Protein AF-A0AAW5ULF0-F1 (afdb_monomer_lite)

Secondary structure (DSSP, 8-state):
---S--HHHHHHHHHHHEEEE----HHHHHHTT--EEEEEE-SSTT-EEEEEEEEE-TTT--EEEEETTTTEEEEE-GGGS--S--EEEEEE-

Organism: NC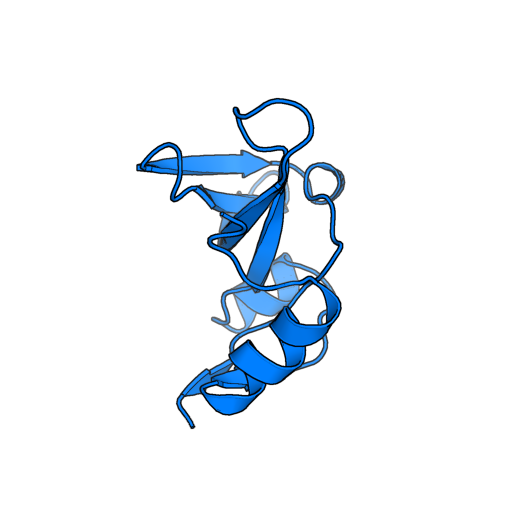BI:txid165179

Radius of gyration: 13.11 Å; chains: 1; bounding box: 31×25×36 Å

InterPro domains:
  IPR039564 Peptidase C39-like [PF13529] (17-69)

pLDDT: mean 94.34, std 7.56, range [46.69, 98.5]

Structure (mmCIF, N/CA/C/O backbone):
data_AF-A0AAW5ULF0-F1
#
_entry.id   AF-A0AAW5ULF0-F1
#
loop_
_atom_site.group_PDB
_atom_site.id
_atom_site.type_symbol
_atom_site.label_atom_id
_atom_site.label_alt_id
_atom_site.label_comp_id
_atom_site.label_asym_id
_atom_site.label_entity_id
_atom_site.label_seq_id
_atom_site.pdbx_PDB_ins_code
_atom_site.Cartn_x
_atom_site.Cartn_y
_atom_site.Cartn_z
_atom_site.occupancy
_atom_site.B_iso_or_equiv
_atom_site.auth_seq_id
_atom_site.auth_comp_id
_atom_site.auth_asym_id
_atom_site.auth_atom_id
_atom_site.pdbx_PDB_model_num
ATOM 1 N N . MET A 1 1 ? 17.458 -7.362 -17.616 1.00 46.69 1 MET A N 1
ATOM 2 C CA . MET A 1 1 ? 16.295 -8.224 -17.339 1.00 46.69 1 MET A CA 1
ATOM 3 C C . MET A 1 1 ? 15.396 -7.381 -16.455 1.00 46.69 1 MET A C 1
ATOM 5 O O . MET A 1 1 ? 15.908 -6.843 -15.483 1.00 46.69 1 MET A O 1
ATOM 9 N N . ILE A 1 2 ? 14.171 -7.074 -16.886 1.00 54.81 2 ILE A N 1
ATOM 10 C CA . ILE A 1 2 ? 13.252 -6.244 -16.092 1.00 54.81 2 ILE A CA 1
ATOM 11 C C . ILE A 1 2 ? 12.371 -7.233 -15.331 1.00 54.81 2 ILE A C 1
ATOM 13 O O . ILE A 1 2 ? 11.308 -7.609 -15.811 1.00 54.81 2 ILE A O 1
ATOM 17 N N . ASP A 1 3 ? 12.874 -7.738 -14.207 1.00 70.12 3 ASP A N 1
ATOM 18 C CA . ASP A 1 3 ? 12.238 -8.822 -13.446 1.00 70.12 3 ASP A CA 1
ATOM 19 C C . ASP A 1 3 ? 11.202 -8.267 -12.451 1.00 70.12 3 ASP A C 1
ATOM 21 O O . ASP A 1 3 ? 11.277 -8.491 -11.246 1.00 70.12 3 ASP A O 1
ATOM 25 N N . GLY A 1 4 ? 10.235 -7.502 -12.968 1.00 80.31 4 GLY A N 1
ATOM 26 C CA . GLY A 1 4 ? 9.164 -6.870 -12.194 1.00 80.31 4 GLY A CA 1
ATOM 27 C C . GLY A 1 4 ? 7.906 -6.609 -13.027 1.00 80.31 4 GLY A C 1
ATOM 28 O O . GLY A 1 4 ? 7.846 -6.930 -14.214 1.00 80.31 4 GLY A O 1
ATOM 29 N N . VAL A 1 5 ? 6.883 -6.023 -12.405 1.00 87.62 5 VAL A N 1
ATOM 30 C CA . VAL A 1 5 ? 5.638 -5.615 -13.078 1.00 87.62 5 VAL A CA 1
ATOM 31 C C . VAL A 1 5 ? 5.704 -4.110 -13.339 1.00 87.62 5 VAL A C 1
ATOM 33 O O . VAL A 1 5 ? 5.954 -3.347 -12.412 1.00 87.62 5 VAL A O 1
ATOM 36 N N . SER A 1 6 ? 5.494 -3.677 -14.589 1.00 91.06 6 SER A N 1
ATOM 37 C CA . SER A 1 6 ? 5.394 -2.241 -14.912 1.00 91.06 6 SER A CA 1
ATOM 38 C C . SER A 1 6 ? 4.255 -1.595 -14.126 1.00 91.06 6 SER A C 1
ATOM 40 O O . SER A 1 6 ? 3.216 -2.235 -13.959 1.00 91.06 6 SER A O 1
ATOM 42 N N . LEU A 1 7 ? 4.405 -0.324 -13.733 1.00 91.38 7 LEU A N 1
ATOM 43 C CA . LEU A 1 7 ? 3.361 0.453 -13.050 1.00 91.38 7 LEU A CA 1
ATOM 44 C C . LEU A 1 7 ? 2.003 0.352 -13.767 1.00 91.38 7 LEU A C 1
ATOM 46 O O . LEU A 1 7 ? 0.993 0.086 -13.118 1.00 91.38 7 LEU A O 1
ATOM 50 N N . ASP A 1 8 ? 2.001 0.419 -15.104 1.00 93.25 8 ASP A N 1
ATOM 51 C CA . ASP A 1 8 ? 0.796 0.300 -15.946 1.00 93.25 8 ASP A CA 1
ATOM 52 C C . ASP A 1 8 ? 0.023 -1.018 -15.751 1.00 93.25 8 ASP A C 1
ATOM 54 O O . ASP A 1 8 ? -1.168 -1.106 -16.051 1.00 93.25 8 ASP A O 1
ATOM 58 N N . TYR A 1 9 ? 0.699 -2.064 -15.268 1.00 94.69 9 TYR A N 1
ATOM 59 C CA . TYR A 1 9 ? 0.140 -3.402 -15.103 1.00 94.69 9 TYR A CA 1
ATOM 60 C C . TYR A 1 9 ? -0.051 -3.818 -13.644 1.00 94.69 9 TYR A C 1
ATOM 62 O O . TYR A 1 9 ? -0.668 -4.859 -13.422 1.00 94.69 9 TYR A O 1
ATOM 70 N N . ILE A 1 10 ? 0.404 -3.038 -12.654 1.00 95.12 10 ILE A N 1
ATOM 71 C CA . ILE A 1 10 ? 0.256 -3.406 -11.235 1.00 95.12 10 ILE A CA 1
ATOM 72 C C . ILE A 1 10 ? -1.221 -3.511 -10.857 1.00 95.12 10 ILE A C 1
ATOM 74 O O . ILE A 1 10 ? -1.655 -4.555 -10.373 1.00 95.12 10 ILE A O 1
ATOM 78 N N . GLU A 1 11 ? -2.020 -2.474 -11.108 1.00 95.25 11 GLU A N 1
ATOM 79 C CA . GLU A 1 11 ? -3.441 -2.506 -10.751 1.00 95.25 11 GLU A CA 1
ATOM 80 C C . GLU A 1 11 ? -4.223 -3.582 -11.533 1.00 95.25 11 GLU A C 1
ATOM 82 O O . GLU A 1 11 ? -4.917 -4.378 -10.889 1.00 95.25 11 GLU A O 1
ATOM 87 N N . PRO A 1 12 ? -4.081 -3.724 -12.871 1.00 96.12 12 PRO A N 1
ATOM 88 C CA . PRO A 1 12 ? -4.680 -4.841 -13.605 1.00 96.12 12 PRO A CA 1
ATOM 89 C C . PRO A 1 12 ? -4.280 -6.220 -13.065 1.00 96.12 12 PRO A C 1
ATOM 91 O O . PRO A 1 12 ? -5.127 -7.105 -12.947 1.00 96.12 12 PRO A O 1
ATOM 94 N N . PHE A 1 13 ? -3.007 -6.408 -12.704 1.00 95.44 13 PHE A N 1
ATOM 95 C CA . PHE A 1 13 ? -2.511 -7.662 -12.145 1.00 95.44 13 PHE A CA 1
ATOM 96 C C . PHE A 1 13 ? -3.126 -7.953 -10.771 1.00 95.44 13 PHE A C 1
ATOM 98 O O . PHE A 1 13 ? -3.685 -9.027 -10.557 1.00 95.44 13 PHE A O 1
ATOM 105 N N . VAL A 1 14 ? -3.084 -6.995 -9.844 1.00 96.62 14 VAL A N 1
ATOM 106 C CA . VAL A 1 14 ? -3.602 -7.181 -8.479 1.00 96.62 14 VAL A CA 1
ATOM 107 C C . VAL A 1 14 ? -5.114 -7.390 -8.499 1.00 96.62 14 VAL A C 1
ATOM 109 O O . VAL A 1 14 ? -5.627 -8.313 -7.865 1.00 96.62 14 VAL A O 1
ATOM 112 N N . THR A 1 15 ? -5.842 -6.586 -9.274 1.00 96.62 15 THR A N 1
ATOM 113 C CA . THR A 1 15 ? -7.302 -6.708 -9.391 1.00 96.62 15 THR A CA 1
ATOM 114 C C . THR A 1 15 ? -7.740 -7.970 -10.127 1.00 96.62 15 THR A C 1
ATOM 116 O O . THR A 1 15 ? -8.898 -8.364 -9.992 1.00 96.62 15 THR A O 1
ATOM 119 N N . HIS A 1 16 ? -6.862 -8.651 -10.869 1.00 97.12 16 HIS A N 1
ATOM 120 C CA . HIS A 1 16 ? -7.172 -9.963 -11.436 1.00 97.12 16 HIS A CA 1
ATOM 121 C C . HIS A 1 16 ? -7.394 -11.018 -10.340 1.00 97.12 16 HIS A C 1
ATOM 123 O O . HIS A 1 16 ? -8.358 -11.778 -10.415 1.00 97.12 16 HIS A O 1
ATOM 129 N N . PHE A 1 17 ? -6.556 -11.022 -9.298 1.00 97.50 17 PHE A N 1
ATOM 130 C CA . PHE A 1 17 ? -6.571 -12.037 -8.231 1.00 97.50 17 PHE A CA 1
ATOM 131 C C . PHE A 1 17 ? -7.312 -11.605 -6.961 1.00 97.50 17 PHE A C 1
ATOM 133 O O . PHE A 1 17 ? -7.827 -12.446 -6.223 1.00 97.50 17 PHE A O 1
ATOM 140 N N . PHE A 1 18 ? -7.377 -10.302 -6.691 1.00 98.31 18 PHE A N 1
ATOM 141 C CA . PHE A 1 18 ? -7.935 -9.767 -5.455 1.00 98.31 18 PHE A CA 1
ATOM 142 C C . PHE A 1 18 ? -9.157 -8.889 -5.715 1.00 98.31 18 PHE A C 1
ATOM 144 O O . PHE A 1 18 ? -9.287 -8.210 -6.738 1.00 98.31 18 PHE A O 1
ATOM 151 N N . LYS A 1 19 ? -10.077 -8.889 -4.751 1.00 98.44 19 LYS A N 1
ATOM 152 C CA . LYS A 1 19 ? -11.086 -7.840 -4.616 1.00 98.44 19 LYS A CA 1
ATOM 153 C C . LYS A 1 19 ? -10.397 -6.613 -4.031 1.00 98.44 19 LYS A C 1
ATOM 155 O O . LYS A 1 19 ? -9.627 -6.728 -3.077 1.00 98.44 19 LYS A O 1
ATOM 160 N N . THR A 1 20 ? -10.680 -5.453 -4.606 1.00 98.06 20 THR A N 1
ATOM 161 C CA . THR A 1 20 ? -10.082 -4.181 -4.200 1.00 98.06 20 THR A CA 1
ATOM 162 C C . THR A 1 20 ? -11.157 -3.126 -3.961 1.00 98.06 20 THR A C 1
ATOM 164 O O . THR A 1 20 ? -12.319 -3.311 -4.332 1.00 98.06 20 THR A O 1
ATOM 167 N N . GLN A 1 21 ? -10.787 -2.029 -3.305 1.00 96.31 21 GLN A N 1
ATOM 168 C CA . GLN A 1 21 ? -11.648 -0.858 -3.127 1.00 96.31 21 GLN A CA 1
ATOM 169 C C . GLN A 1 21 ? -10.842 0.436 -3.278 1.00 96.31 21 GLN A C 1
ATOM 171 O O . GLN A 1 21 ? -9.614 0.425 -3.182 1.00 96.31 21 GLN A O 1
ATOM 176 N N . THR A 1 22 ? -11.545 1.557 -3.444 1.00 96.38 22 THR A N 1
ATOM 177 C CA . THR A 1 22 ? -10.936 2.890 -3.460 1.00 96.38 22 THR A CA 1
ATOM 178 C C . THR A 1 22 ? -10.182 3.162 -2.159 1.00 96.38 22 THR A C 1
ATOM 180 O O . THR A 1 22 ? -10.699 2.945 -1.058 1.00 96.38 22 THR A O 1
ATOM 183 N N . PHE A 1 23 ? -8.957 3.662 -2.294 1.00 97.62 23 PHE A N 1
ATOM 184 C CA . PHE A 1 23 ? -8.154 4.133 -1.178 1.00 97.62 23 PHE A CA 1
ATOM 185 C C . PHE A 1 23 ? -8.584 5.541 -0.746 1.00 97.62 23 PHE A C 1
ATOM 187 O O . PHE A 1 23 ? -8.681 6.445 -1.571 1.00 97.62 23 PHE A O 1
ATOM 194 N N . THR A 1 24 ? -8.800 5.728 0.558 1.00 96.50 24 THR A N 1
ATOM 195 C CA . THR A 1 24 ? -9.060 7.047 1.165 1.00 96.50 24 THR A CA 1
ATOM 196 C C . THR A 1 24 ? -7.870 7.488 2.010 1.00 96.50 24 THR A C 1
ATOM 198 O O . THR A 1 24 ? -7.321 8.567 1.826 1.00 96.50 24 THR A O 1
ATOM 201 N N . ASN A 1 25 ? -7.486 6.653 2.975 1.00 95.06 25 ASN A N 1
ATOM 202 C CA . ASN A 1 25 ? -6.267 6.786 3.764 1.00 95.06 25 ASN A CA 1
ATOM 203 C C . ASN A 1 25 ? -5.947 5.444 4.435 1.00 95.06 25 ASN A C 1
ATOM 205 O O . ASN A 1 25 ? -6.845 4.621 4.646 1.00 95.06 25 ASN A O 1
ATOM 209 N N . TYR A 1 26 ? -4.687 5.259 4.832 1.00 95.81 26 TYR A N 1
ATOM 210 C CA . TYR A 1 26 ? -4.221 4.032 5.481 1.00 95.81 26 TYR A CA 1
ATOM 211 C C . TYR A 1 26 ? -5.053 3.669 6.712 1.00 95.81 26 TYR A C 1
ATOM 213 O O . TYR A 1 26 ? -5.504 2.534 6.830 1.00 95.81 26 TYR A O 1
ATOM 221 N N . LYS A 1 27 ? -5.334 4.634 7.596 1.00 95.19 27 LYS A N 1
ATOM 222 C CA . LYS A 1 27 ? -6.065 4.368 8.840 1.00 95.19 27 LYS A CA 1
ATOM 223 C C . LYS A 1 27 ? -7.436 3.741 8.573 1.00 95.19 27 LYS A C 1
ATOM 225 O O . LYS A 1 27 ? -7.757 2.721 9.166 1.00 95.19 27 LYS A O 1
ATOM 230 N N . SER A 1 28 ? -8.213 4.311 7.654 1.00 96.06 28 SER A N 1
ATOM 231 C CA . SER A 1 28 ? -9.553 3.825 7.312 1.00 96.06 28 SER A CA 1
ATOM 232 C C . SER A 1 28 ? -9.544 2.413 6.719 1.00 96.06 28 SER A C 1
ATOM 234 O O . SER A 1 28 ? -10.399 1.602 7.069 1.00 96.06 28 SER A O 1
ATOM 236 N N . ALA A 1 29 ? -8.556 2.091 5.876 1.00 97.44 29 ALA A N 1
ATOM 237 C CA . ALA A 1 29 ? -8.397 0.750 5.319 1.00 97.44 29 ALA A CA 1
ATOM 238 C C . ALA A 1 29 ? -8.042 -0.270 6.414 1.00 97.44 29 ALA A C 1
ATOM 240 O O . ALA A 1 29 ? -8.690 -1.311 6.531 1.00 97.44 29 ALA A O 1
ATOM 241 N N . ILE A 1 30 ? -7.082 0.069 7.280 1.00 97.88 30 ILE A N 1
ATOM 242 C CA . ILE A 1 30 ? -6.663 -0.792 8.393 1.00 97.88 30 ILE A CA 1
ATOM 243 C C . ILE A 1 30 ? -7.778 -0.961 9.440 1.00 97.88 30 ILE A C 1
ATOM 245 O O . ILE A 1 30 ? -7.981 -2.069 9.945 1.00 97.88 30 ILE A O 1
ATOM 249 N N . ASP A 1 31 ? -8.538 0.093 9.753 1.00 97.00 31 ASP A N 1
ATOM 250 C CA . ASP A 1 31 ? -9.713 0.018 10.634 1.00 97.00 31 ASP A CA 1
ATOM 251 C C . ASP A 1 31 ? -10.736 -0.994 10.086 1.00 97.00 31 ASP A C 1
ATOM 253 O O . ASP A 1 31 ? -11.266 -1.811 10.844 1.00 97.00 31 ASP A O 1
ATOM 257 N N . ALA A 1 32 ? -10.929 -1.001 8.760 1.00 97.62 32 ALA A N 1
ATOM 258 C CA . ALA A 1 32 ? -11.759 -1.958 8.027 1.00 97.62 32 ALA A CA 1
ATOM 259 C C . ALA A 1 32 ? -11.119 -3.351 7.844 1.00 97.62 32 ALA A C 1
ATOM 261 O O . ALA A 1 32 ? -11.718 -4.211 7.209 1.00 97.62 32 ALA A O 1
ATOM 262 N N . LYS A 1 33 ? -9.941 -3.601 8.435 1.00 97.25 33 LYS A N 1
ATOM 263 C CA . LYS A 1 33 ? -9.187 -4.869 8.360 1.00 97.25 33 LYS A CA 1
ATOM 264 C C . LYS A 1 33 ? -8.678 -5.215 6.960 1.00 97.25 33 LYS A C 1
ATOM 266 O O . LYS A 1 33 ? -8.472 -6.386 6.652 1.00 97.25 33 LYS A O 1
ATOM 271 N N . HIS A 1 34 ? -8.428 -4.201 6.138 1.00 98.44 34 HIS A N 1
ATOM 272 C CA . HIS A 1 34 ? -7.914 -4.359 4.783 1.00 98.44 34 HIS A CA 1
ATOM 273 C C . HIS A 1 34 ? -6.487 -3.807 4.685 1.00 98.44 34 HIS A C 1
ATOM 275 O O . HIS A 1 34 ? -6.291 -2.613 4.929 1.00 98.44 34 HIS A O 1
ATOM 281 N N . PRO A 1 35 ? -5.480 -4.629 4.337 1.00 98.06 35 PRO A N 1
ATOM 282 C CA . PRO A 1 35 ? -4.141 -4.120 4.089 1.00 98.06 35 PRO A CA 1
ATOM 283 C C . PRO A 1 35 ? -4.102 -3.300 2.793 1.00 98.06 35 PRO A C 1
ATOM 285 O O . PRO A 1 35 ? -4.945 -3.457 1.903 1.00 98.06 35 PRO A O 1
ATOM 288 N N . VAL A 1 36 ? -3.106 -2.422 2.687 1.00 98.50 36 VAL A N 1
ATOM 289 C CA . VAL A 1 36 ? -2.904 -1.560 1.516 1.00 98.50 36 VAL A CA 1
ATOM 290 C C . VAL A 1 36 ? -1.577 -1.904 0.866 1.00 98.50 36 VAL A C 1
ATOM 292 O O . VAL A 1 36 ? -0.530 -1.809 1.500 1.00 98.50 36 VAL A O 1
ATOM 295 N N . MET A 1 37 ? -1.629 -2.302 -0.397 1.00 98.25 37 MET A N 1
ATOM 296 C CA . MET A 1 37 ? -0.462 -2.520 -1.238 1.00 98.25 37 MET A CA 1
ATOM 297 C C . MET A 1 37 ? -0.049 -1.179 -1.862 1.00 98.25 37 MET A C 1
ATOM 299 O O . MET A 1 37 ? -0.872 -0.511 -2.490 1.00 98.25 37 MET A O 1
ATOM 303 N N . THR A 1 38 ? 1.201 -0.773 -1.656 1.00 97.88 38 THR A N 1
ATOM 304 C CA . THR A 1 38 ? 1.774 0.496 -2.147 1.00 97.88 38 THR A CA 1
ATOM 305 C C . THR A 1 38 ? 3.285 0.332 -2.337 1.00 97.88 38 THR A C 1
ATOM 307 O O . THR A 1 38 ? 3.776 -0.798 -2.356 1.00 97.88 38 THR A O 1
ATOM 310 N N . ASP A 1 39 ? 4.026 1.421 -2.489 1.00 97.0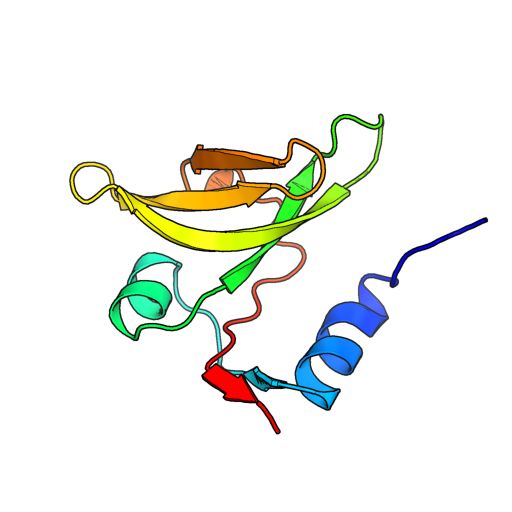6 39 ASP A N 1
ATOM 311 C CA . ASP A 1 39 ? 5.438 1.421 -2.827 1.00 97.06 39 ASP A CA 1
ATOM 312 C C . ASP A 1 39 ? 6.270 2.467 -2.073 1.00 97.06 39 ASP A C 1
ATOM 314 O O . ASP A 1 39 ? 5.785 3.494 -1.582 1.00 97.06 39 ASP A O 1
ATOM 318 N N . VAL A 1 40 ? 7.562 2.162 -1.958 1.00 97.31 40 VAL A N 1
ATOM 319 C CA . VAL A 1 40 ? 8.589 3.019 -1.353 1.00 97.31 40 VAL A CA 1
ATOM 320 C C . VAL A 1 40 ? 9.875 2.952 -2.183 1.00 97.31 40 VAL A C 1
ATOM 322 O O . VAL A 1 40 ? 10.045 2.057 -3.016 1.00 97.31 40 VAL A O 1
ATOM 325 N N . ASN A 1 41 ? 10.794 3.890 -1.947 1.00 95.81 41 ASN A N 1
ATOM 326 C CA . ASN A 1 41 ? 12.137 3.825 -2.526 1.00 95.81 41 ASN A CA 1
ATOM 327 C C . ASN A 1 41 ? 12.881 2.579 -2.022 1.00 95.81 41 ASN A C 1
ATOM 329 O O . ASN A 1 41 ? 12.894 2.310 -0.821 1.00 95.81 41 ASN A O 1
ATOM 333 N N . SER A 1 42 ? 13.537 1.871 -2.936 1.00 94.00 42 SER A N 1
ATOM 334 C CA . SER A 1 42 ? 14.351 0.690 -2.637 1.00 94.00 42 SER A CA 1
ATOM 335 C C . SER A 1 42 ? 15.733 1.079 -2.092 1.00 94.00 42 SER A C 1
ATOM 337 O O . SER A 1 42 ? 16.171 2.225 -2.233 1.00 94.00 42 SER A O 1
ATOM 339 N N . GLN A 1 43 ? 16.460 0.120 -1.500 1.00 91.88 43 GLN A N 1
ATOM 340 C CA . GLN A 1 43 ? 17.900 0.290 -1.252 1.00 91.88 43 GLN A CA 1
ATOM 341 C C . GLN A 1 43 ? 18.721 0.240 -2.553 1.00 91.88 43 GLN A C 1
ATOM 343 O O . GLN A 1 43 ? 19.882 0.653 -2.567 1.00 91.88 43 GLN A O 1
ATOM 348 N N . ILE A 1 44 ? 18.132 -0.245 -3.651 1.00 91.00 44 ILE A N 1
ATOM 349 C CA . ILE A 1 44 ? 18.710 -0.171 -4.992 1.00 91.00 44 ILE A CA 1
ATOM 350 C C . ILE A 1 44 ? 18.538 1.253 -5.536 1.00 91.00 44 ILE A C 1
ATOM 352 O O . ILE A 1 44 ? 17.434 1.797 -5.579 1.00 91.00 44 ILE A O 1
ATOM 356 N N . GLU A 1 45 ? 19.642 1.850 -5.986 1.00 91.75 45 GLU A N 1
ATOM 357 C CA . GLU A 1 45 ? 19.659 3.212 -6.519 1.00 91.75 45 GLU A CA 1
ATOM 358 C C . GLU A 1 45 ? 18.688 3.380 -7.698 1.00 91.75 45 GLU A C 1
ATOM 360 O O . GLU A 1 45 ? 18.654 2.564 -8.619 1.00 91.75 45 GLU A O 1
ATOM 365 N N . SER A 1 46 ? 17.929 4.482 -7.685 1.00 88.94 46 SER A N 1
ATOM 366 C CA . SER A 1 46 ? 16.934 4.817 -8.717 1.00 88.94 46 SER A CA 1
ATOM 367 C C . SER A 1 46 ? 15.864 3.735 -8.928 1.00 88.94 46 SER A C 1
ATOM 369 O O . SER A 1 46 ? 15.378 3.552 -10.044 1.00 88.94 46 SER A O 1
ATOM 371 N N . SER A 1 47 ? 15.496 3.020 -7.861 1.00 90.88 47 SER A N 1
ATOM 372 C CA . SER A 1 47 ? 14.493 1.956 -7.883 1.00 90.88 47 SER A CA 1
ATOM 373 C C . SER A 1 47 ? 13.453 2.131 -6.775 1.00 90.88 47 SER A C 1
ATOM 375 O O . SER A 1 47 ? 13.719 2.711 -5.721 1.00 90.88 47 SER A O 1
ATOM 377 N N . ALA A 1 48 ? 12.272 1.570 -7.006 1.00 92.94 48 ALA A N 1
ATOM 378 C CA . ALA A 1 48 ? 11.187 1.457 -6.042 1.00 92.94 48 ALA A CA 1
ATOM 379 C C . ALA A 1 48 ? 10.743 -0.003 -5.943 1.00 92.94 48 ALA A C 1
ATOM 381 O O . ALA A 1 48 ? 10.987 -0.805 -6.849 1.00 92.94 48 ALA A O 1
ATOM 382 N N . HIS A 1 49 ? 10.090 -0.358 -4.841 1.00 93.88 49 HIS A N 1
ATOM 383 C CA . HIS A 1 49 ? 9.574 -1.709 -4.643 1.00 93.88 49 HIS A CA 1
ATOM 384 C C . HIS A 1 49 ? 8.210 -1.715 -3.953 1.00 93.88 49 HIS A C 1
ATOM 386 O O . HIS A 1 49 ? 7.785 -0.737 -3.337 1.00 93.88 49 HIS A O 1
ATOM 392 N N . ASN A 1 50 ? 7.512 -2.839 -4.078 1.00 95.81 50 ASN A N 1
ATOM 393 C CA . ASN A 1 50 ? 6.219 -3.032 -3.450 1.00 95.81 50 ASN A CA 1
ATOM 394 C C . ASN A 1 50 ? 6.349 -3.327 -1.949 1.00 95.81 50 ASN A C 1
ATOM 396 O O . ASN A 1 50 ? 7.178 -4.137 -1.541 1.00 95.81 50 ASN A O 1
ATOM 400 N N . VAL A 1 51 ? 5.451 -2.746 -1.157 1.00 97.81 51 VAL A N 1
ATOM 401 C CA . VAL A 1 51 ? 5.280 -3.029 0.268 1.00 97.81 51 VAL A CA 1
ATOM 402 C C . VAL A 1 51 ? 3.806 -3.223 0.618 1.00 97.81 51 VAL A C 1
ATOM 404 O O . VAL A 1 51 ? 2.899 -2.817 -0.119 1.00 97.81 51 VAL A O 1
ATOM 407 N N . LEU A 1 52 ? 3.559 -3.815 1.789 1.00 98.06 52 LEU A N 1
ATOM 408 C CA . LEU A 1 52 ? 2.211 -3.989 2.324 1.00 98.06 52 LEU A CA 1
ATOM 409 C C . LEU A 1 52 ? 2.048 -3.229 3.640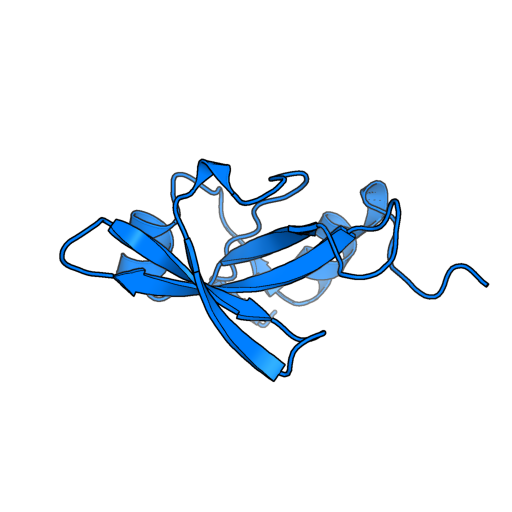 1.00 98.06 52 LEU A C 1
ATOM 411 O O . LEU A 1 52 ? 2.644 -3.589 4.653 1.00 98.06 52 LEU A O 1
ATOM 415 N N . CYS A 1 53 ? 1.199 -2.204 3.651 1.00 98.19 53 CYS A N 1
ATOM 416 C CA . CYS A 1 53 ? 0.744 -1.560 4.875 1.00 98.19 53 CYS A CA 1
ATOM 417 C C . CYS A 1 53 ? -0.299 -2.446 5.568 1.00 98.19 53 CYS A C 1
ATOM 419 O O . CYS A 1 53 ? -1.342 -2.765 4.998 1.00 98.19 53 CYS A O 1
ATOM 421 N N . VAL A 1 54 ? -0.026 -2.812 6.818 1.00 98.00 54 VAL A N 1
ATOM 422 C CA . VAL A 1 54 ? -0.797 -3.797 7.599 1.00 98.00 54 VAL A CA 1
ATOM 423 C C . VAL A 1 54 ? -1.308 -3.247 8.928 1.00 98.00 54 VAL A C 1
ATOM 425 O O . VAL A 1 54 ? -2.102 -3.897 9.606 1.00 98.00 54 VAL A O 1
ATOM 428 N N . GLY A 1 55 ? -0.861 -2.057 9.325 1.00 97.56 55 GLY A N 1
ATOM 429 C CA . GLY A 1 55 ? -1.199 -1.474 10.615 1.00 97.56 55 GLY A CA 1
ATOM 430 C C . GLY A 1 55 ? -0.999 0.034 10.651 1.00 97.56 55 GLY A C 1
ATOM 431 O O . GLY A 1 55 ? -0.602 0.653 9.666 1.00 97.56 55 GLY A O 1
ATOM 432 N N . TYR A 1 56 ? -1.238 0.623 11.817 1.00 96.25 56 TYR A N 1
ATOM 433 C CA . TYR A 1 56 ? -0.801 1.977 12.129 1.00 96.25 56 TYR A CA 1
ATOM 434 C C . TYR A 1 56 ? -0.446 2.089 13.615 1.00 96.25 56 TYR A C 1
ATOM 436 O O . TYR A 1 56 ? -0.992 1.374 14.458 1.00 96.25 56 TYR A O 1
ATOM 444 N N . ASN A 1 57 ? 0.466 2.995 13.950 1.00 94.75 57 ASN A N 1
ATOM 445 C CA . ASN A 1 57 ? 0.769 3.354 15.326 1.00 94.75 57 ASN A CA 1
ATOM 446 C C . ASN A 1 57 ? -0.399 4.167 15.904 1.00 94.75 57 ASN A C 1
ATOM 448 O O . ASN A 1 57 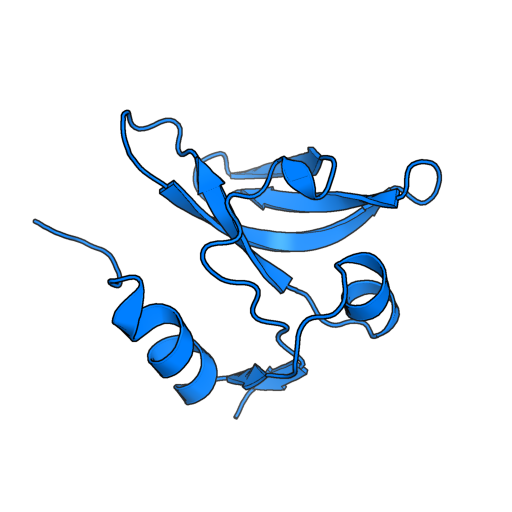? -0.715 5.244 15.401 1.00 94.75 57 ASN A O 1
ATOM 452 N N . SER A 1 58 ? -1.037 3.676 16.968 1.00 91.25 58 SER A N 1
ATOM 453 C CA . SER A 1 58 ? -2.243 4.291 17.541 1.00 91.25 58 SER A CA 1
ATOM 454 C C . SER A 1 58 ? -2.042 5.707 18.080 1.00 91.25 58 SER A C 1
ATOM 456 O O . SER A 1 58 ? -3.009 6.457 18.166 1.00 91.25 58 SER A O 1
ATOM 458 N N . ASN A 1 59 ? -0.810 6.069 18.444 1.00 92.25 59 ASN A N 1
ATOM 459 C CA . ASN A 1 59 ? -0.502 7.360 19.053 1.00 92.25 59 ASN A CA 1
ATOM 460 C C . ASN A 1 59 ? -0.168 8.423 18.004 1.00 92.25 59 ASN A C 1
ATOM 462 O O . ASN A 1 59 ? -0.484 9.592 18.198 1.00 92.25 59 ASN A O 1
ATOM 466 N N . THR A 1 60 ? 0.479 8.030 16.903 1.00 92.94 60 THR A N 1
ATOM 467 C CA . THR A 1 60 ? 0.953 8.970 15.871 1.00 92.94 60 THR A CA 1
ATOM 468 C C . THR A 1 60 ? 0.138 8.923 14.582 1.00 92.94 60 THR A C 1
ATOM 470 O O . THR A 1 60 ? 0.223 9.843 13.776 1.00 92.94 60 THR A O 1
ATOM 473 N N . GLY A 1 61 ? -0.625 7.852 14.353 1.00 91.62 61 GLY A N 1
ATOM 474 C CA . GLY A 1 61 ? -1.289 7.587 13.076 1.00 91.62 61 GLY A CA 1
ATOM 475 C C . GLY A 1 61 ? -0.336 7.155 11.954 1.00 91.62 61 GLY A C 1
ATOM 476 O O . GLY A 1 61 ? -0.787 6.988 10.822 1.00 91.62 61 GLY A O 1
ATOM 477 N N . ALA A 1 62 ? 0.957 6.965 12.244 1.00 96.12 62 ALA A N 1
ATOM 478 C CA . ALA A 1 62 ? 1.942 6.496 11.272 1.00 96.12 62 ALA A CA 1
ATOM 479 C C . ALA A 1 62 ? 1.585 5.086 10.783 1.00 96.12 62 ALA A C 1
ATOM 481 O O . ALA A 1 62 ? 1.273 4.213 11.590 1.00 96.12 62 ALA A O 1
ATOM 482 N N . ALA A 1 63 ? 1.641 4.863 9.475 1.00 97.38 63 ALA A N 1
ATOM 483 C CA . ALA A 1 63 ? 1.381 3.573 8.857 1.00 97.38 63 ALA A CA 1
ATOM 484 C C . ALA A 1 63 ? 2.497 2.579 9.196 1.00 97.38 63 ALA A C 1
ATOM 486 O O . ALA A 1 63 ? 3.673 2.941 9.217 1.00 97.38 63 ALA A O 1
ATOM 487 N N . ILE A 1 64 ? 2.123 1.324 9.436 1.00 98.06 64 ILE A N 1
ATOM 488 C CA . ILE A 1 64 ? 3.050 0.218 9.665 1.00 98.06 64 ILE A CA 1
ATOM 489 C C . ILE A 1 64 ? 3.035 -0.673 8.426 1.00 98.06 64 ILE A C 1
ATOM 491 O O . ILE A 1 64 ? 1.984 -1.232 8.097 1.00 98.06 64 ILE A O 1
ATOM 495 N N . TYR A 1 65 ? 4.181 -0.822 7.763 1.00 98.12 65 TYR A N 1
ATOM 496 C CA . TYR A 1 65 ? 4.319 -1.650 6.565 1.00 98.12 65 TYR A CA 1
ATOM 497 C C . TYR A 1 65 ? 5.342 -2.772 6.738 1.00 98.12 65 TYR A C 1
ATOM 499 O O . TYR A 1 65 ? 6.259 -2.669 7.553 1.00 98.12 65 TYR A O 1
ATOM 507 N N . MET A 1 66 ? 5.142 -3.849 5.981 1.00 98.25 66 MET A N 1
ATOM 508 C CA . MET A 1 66 ? 6.085 -4.951 5.814 1.00 98.25 66 MET A CA 1
ATOM 509 C C . MET A 1 66 ? 6.930 -4.702 4.567 1.00 98.25 66 MET A C 1
ATOM 511 O O . MET A 1 66 ? 6.382 -4.512 3.478 1.00 98.25 66 MET A O 1
ATOM 515 N N . ASP A 1 67 ? 8.244 -4.714 4.748 1.00 96.88 67 ASP A N 1
ATOM 516 C CA . ASP A 1 67 ? 9.238 -4.519 3.701 1.00 96.88 67 ASP A CA 1
ATOM 517 C C . ASP A 1 67 ? 9.812 -5.882 3.266 1.00 96.88 67 ASP A C 1
ATOM 519 O O . ASP A 1 67 ? 10.488 -6.539 4.069 1.00 96.88 67 ASP A O 1
ATOM 523 N N . PRO A 1 68 ? 9.554 -6.338 2.026 1.00 94.88 68 PRO A N 1
ATOM 524 C CA . PRO A 1 68 ? 10.089 -7.604 1.535 1.00 94.88 68 PRO A CA 1
ATOM 525 C C . PRO A 1 68 ? 11.581 -7.551 1.172 1.00 94.88 68 PRO A C 1
ATOM 527 O O . PRO A 1 68 ? 12.217 -8.602 1.151 1.00 94.88 68 PRO A O 1
ATOM 530 N N . GLU A 1 69 ? 12.156 -6.375 0.900 1.00 94.69 69 GLU A N 1
ATOM 531 C CA . GLU A 1 69 ? 13.594 -6.223 0.628 1.00 94.69 69 GLU A CA 1
ATOM 532 C C . GLU A 1 69 ? 14.414 -6.373 1.911 1.00 94.69 69 GLU A C 1
ATOM 534 O O . GLU A 1 69 ? 15.476 -6.995 1.901 1.00 94.69 69 GLU A O 1
ATOM 539 N N . LEU A 1 70 ? 13.898 -5.849 3.027 1.00 93.19 70 LEU A N 1
ATOM 540 C CA . LEU A 1 70 ? 14.598 -5.839 4.316 1.00 93.19 70 LEU A CA 1
ATOM 541 C C . LEU A 1 70 ? 14.109 -6.911 5.300 1.00 93.19 70 LEU A C 1
ATOM 543 O O . LEU A 1 70 ? 14.692 -7.065 6.374 1.00 93.19 70 LEU A O 1
ATOM 547 N N . ALA A 1 71 ? 13.044 -7.643 4.959 1.00 93.44 71 ALA A N 1
ATOM 548 C CA . ALA A 1 71 ? 12.376 -8.614 5.831 1.00 93.44 71 ALA A CA 1
ATOM 549 C C . ALA A 1 71 ? 12.016 -8.031 7.217 1.00 93.44 71 ALA A C 1
ATOM 551 O O . ALA A 1 71 ? 12.070 -8.718 8.240 1.00 93.44 71 ALA A O 1
ATOM 552 N N . CYS A 1 72 ? 11.665 -6.743 7.246 1.00 94.75 72 CYS A N 1
ATOM 553 C CA . CYS A 1 72 ? 11.419 -5.965 8.458 1.00 94.75 72 CYS A CA 1
ATOM 554 C C . CYS A 1 72 ? 10.069 -5.242 8.398 1.00 94.75 72 CYS A C 1
ATOM 556 O O . CYS A 1 72 ? 9.449 -5.106 7.343 1.00 94.75 72 CYS A O 1
ATOM 558 N N . MET A 1 73 ? 9.612 -4.762 9.556 1.00 96.75 73 MET A N 1
ATOM 559 C CA . MET A 1 73 ? 8.454 -3.877 9.655 1.00 96.75 73 MET A CA 1
ATOM 560 C C . MET A 1 73 ? 8.895 -2.481 10.073 1.00 96.75 73 MET A C 1
ATOM 562 O O . MET A 1 73 ? 9.674 -2.330 11.015 1.00 96.75 73 MET A O 1
ATOM 566 N N . TYR A 1 74 ? 8.336 -1.466 9.423 1.00 96.81 74 TYR A N 1
ATOM 567 C CA . TYR A 1 74 ? 8.640 -0.063 9.698 1.00 96.81 74 TYR A CA 1
ATOM 568 C C . TYR A 1 74 ? 7.366 0.726 9.976 1.00 96.81 74 TYR A C 1
ATOM 570 O O . TYR A 1 74 ? 6.290 0.374 9.501 1.00 96.81 74 TYR A O 1
ATOM 578 N N . SER A 1 75 ? 7.497 1.809 10.745 1.00 97.12 75 SER A N 1
ATOM 579 C CA . SER A 1 75 ? 6.416 2.748 11.052 1.00 97.12 75 SER A CA 1
ATOM 580 C C . SER A 1 75 ? 6.765 4.122 10.487 1.00 97.12 75 SER A C 1
ATOM 582 O O . SER A 1 75 ? 7.712 4.750 10.959 1.00 97.12 75 SER A O 1
ATOM 584 N N . VAL A 1 76 ? 5.995 4.606 9.513 1.00 97.06 76 VAL A N 1
ATOM 585 C CA . VAL A 1 76 ? 6.284 5.842 8.763 1.00 97.06 76 VAL A CA 1
ATOM 586 C C . VAL A 1 76 ? 5.030 6.689 8.549 1.00 97.06 76 VAL A C 1
ATOM 588 O O . VAL A 1 76 ? 3.906 6.192 8.545 1.00 97.06 76 VAL A O 1
ATOM 591 N N . ASN A 1 77 ? 5.203 7.996 8.365 1.00 96.31 77 ASN A N 1
ATOM 592 C CA . ASN A 1 77 ? 4.091 8.872 7.991 1.00 96.31 77 ASN A CA 1
ATOM 593 C C . ASN A 1 77 ? 3.666 8.612 6.537 1.00 96.31 77 ASN A C 1
ATOM 595 O O . ASN A 1 77 ? 4.485 8.220 5.714 1.00 96.31 77 ASN A O 1
ATOM 599 N N . ALA A 1 78 ? 2.405 8.896 6.196 1.00 92.69 78 ALA A N 1
ATOM 600 C CA . ALA A 1 78 ? 1.850 8.619 4.865 1.00 92.69 78 ALA A CA 1
ATOM 601 C C . ALA A 1 78 ? 2.640 9.252 3.700 1.00 92.69 78 ALA A C 1
ATOM 603 O O . ALA A 1 78 ? 2.690 8.678 2.619 1.00 92.69 78 ALA A O 1
ATOM 604 N N . GLY A 1 79 ? 3.283 10.404 3.918 1.00 95.06 79 GLY A N 1
ATOM 605 C CA . GLY A 1 79 ? 4.118 11.067 2.908 1.00 95.06 79 GLY A CA 1
ATOM 606 C C . GLY A 1 79 ? 5.475 10.403 2.638 1.00 95.06 79 GLY A C 1
ATOM 607 O O . GLY A 1 79 ? 6.225 10.913 1.820 1.00 95.06 79 GLY A O 1
ATOM 608 N N . TYR A 1 80 ? 5.817 9.319 3.343 1.00 97.00 80 TYR A N 1
ATOM 609 C CA . TYR A 1 80 ? 7.018 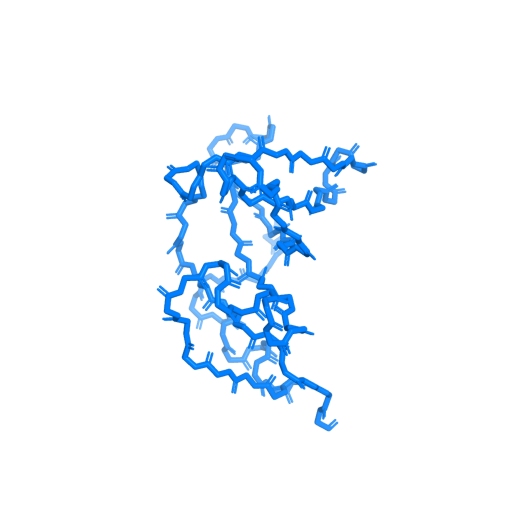8.524 3.064 1.00 97.00 80 TYR A CA 1
ATOM 610 C C . TYR A 1 80 ? 6.844 7.604 1.848 1.00 97.00 80 TYR A C 1
ATOM 612 O O . TYR A 1 80 ? 7.808 7.351 1.133 1.00 97.00 80 TYR A O 1
ATOM 620 N N . PHE A 1 81 ? 5.629 7.093 1.633 1.00 97.88 81 PHE A N 1
ATOM 621 C CA . PHE A 1 81 ? 5.316 6.259 0.474 1.00 97.88 81 PHE A CA 1
ATOM 622 C C . PHE A 1 81 ? 5.368 7.095 -0.802 1.00 97.88 81 PHE A C 1
ATOM 624 O O . PHE A 1 81 ? 4.985 8.268 -0.779 1.00 97.88 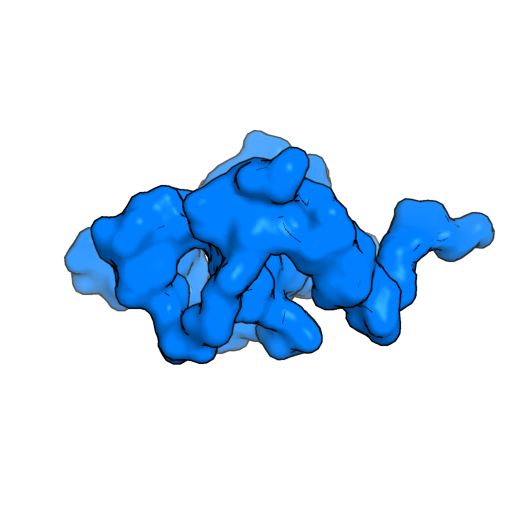81 PHE A O 1
ATOM 631 N N . LEU A 1 82 ? 5.806 6.481 -1.901 1.00 96.81 82 LEU A N 1
ATOM 632 C CA . LEU A 1 82 ? 5.824 7.127 -3.216 1.00 96.81 82 LEU A CA 1
ATOM 633 C C . LEU A 1 82 ? 4.402 7.349 -3.734 1.00 96.81 82 LEU A C 1
ATOM 635 O O . LEU A 1 82 ? 4.117 8.395 -4.311 1.00 96.81 82 LEU A O 1
ATOM 639 N N . GLN A 1 83 ? 3.496 6.423 -3.400 1.00 93.81 83 GLN A N 1
ATOM 640 C CA . GLN A 1 83 ? 2.079 6.487 -3.749 1.00 93.81 83 GLN A CA 1
ATOM 641 C C . GLN A 1 83 ? 1.837 6.455 -5.262 1.00 93.81 83 GLN A C 1
ATOM 643 O O . GLN A 1 83 ? 0.804 6.956 -5.713 1.00 93.81 83 GLN A O 1
ATOM 648 N N . ASP A 1 84 ? 2.720 5.802 -6.028 1.00 95.88 84 ASP A N 1
ATOM 649 C CA . ASP A 1 84 ? 2.459 5.518 -7.446 1.00 95.88 84 ASP A CA 1
ATOM 650 C C . ASP A 1 84 ? 1.204 4.638 -7.588 1.00 95.88 84 ASP A C 1
ATOM 652 O O . ASP A 1 84 ? 0.465 4.723 -8.569 1.00 95.88 84 ASP A O 1
ATOM 656 N N . TYR A 1 85 ? 0.906 3.837 -6.557 1.00 96.38 85 TYR A N 1
ATOM 657 C CA . TYR A 1 85 ? -0.375 3.164 -6.368 1.00 96.38 85 TYR A CA 1
ATOM 658 C C . TYR A 1 85 ? -0.713 2.985 -4.881 1.00 96.38 85 TYR A C 1
ATOM 660 O O . TYR A 1 85 ? 0.154 2.862 -4.016 1.00 96.38 85 TYR A O 1
ATOM 668 N N . ASN A 1 86 ? -2.014 2.928 -4.583 1.00 97.75 86 ASN A N 1
ATOM 669 C CA . ASN A 1 86 ? -2.549 2.573 -3.267 1.00 97.75 86 ASN A CA 1
ATOM 670 C C . ASN A 1 86 ? -3.731 1.621 -3.444 1.00 97.75 86 ASN A C 1
ATOM 672 O O . ASN A 1 86 ? -4.865 2.049 -3.662 1.00 97.75 86 ASN A O 1
ATOM 676 N N . ILE A 1 87 ? -3.469 0.320 -3.359 1.00 98.31 87 ILE A N 1
ATOM 677 C CA . ILE A 1 87 ? -4.471 -0.707 -3.637 1.00 98.31 87 ILE A CA 1
ATOM 678 C C . ILE A 1 87 ? -4.909 -1.339 -2.320 1.00 98.31 87 ILE A C 1
ATOM 680 O O . ILE A 1 87 ? -4.157 -2.069 -1.677 1.00 98.31 87 ILE A O 1
ATOM 684 N N . VAL A 1 88 ? -6.145 -1.062 -1.909 1.00 98.50 88 VAL A N 1
ATOM 685 C CA . VAL A 1 88 ? -6.738 -1.679 -0.716 1.00 98.50 88 VAL A CA 1
ATOM 686 C C . VAL A 1 88 ? -7.205 -3.087 -1.069 1.00 98.50 88 VAL A C 1
ATOM 688 O O . VAL A 1 88 ? -8.064 -3.241 -1.937 1.00 98.50 88 VAL A O 1
ATOM 691 N N . LEU A 1 89 ? -6.674 -4.105 -0.390 1.00 98.44 89 LEU A N 1
ATOM 692 C CA . LEU A 1 89 ? -7.015 -5.511 -0.626 1.00 98.44 89 LEU A CA 1
ATOM 693 C C . LEU A 1 89 ? -8.145 -5.943 0.318 1.00 98.44 89 LEU A C 1
ATOM 695 O O . LEU A 1 89 ? -7.973 -5.948 1.535 1.00 98.44 89 LEU A O 1
ATOM 699 N N . THR A 1 90 ? -9.300 -6.321 -0.231 1.00 98.00 90 THR A N 1
ATOM 700 C CA . THR A 1 90 ? -10.515 -6.634 0.555 1.00 98.00 90 THR A CA 1
ATOM 701 C C . THR A 1 90 ? -10.876 -8.118 0.562 1.00 98.00 90 THR A C 1
ATOM 703 O O . THR A 1 90 ? -11.755 -8.553 1.303 1.00 98.00 90 THR A O 1
ATOM 706 N N . GLY A 1 91 ? -10.202 -8.921 -0.261 1.00 96.25 91 GLY A N 1
ATOM 707 C CA . GLY A 1 91 ? -10.392 -10.365 -0.314 1.00 96.25 91 GLY A CA 1
ATOM 708 C C . GLY A 1 91 ? -9.816 -10.985 -1.580 1.00 96.25 91 GLY A C 1
ATOM 709 O O . GLY A 1 91 ? -9.289 -10.292 -2.446 1.00 96.25 91 GLY A O 1
ATOM 710 N N . ILE A 1 92 ? -9.945 -12.301 -1.691 1.00 95.94 92 ILE A N 1
ATOM 711 C CA . ILE A 1 92 ? -9.510 -13.088 -2.852 1.00 95.94 92 ILE A CA 1
ATOM 712 C C . ILE A 1 92 ? -10.696 -13.232 -3.825 1.00 95.94 92 ILE A C 1
ATOM 714 O O . ILE A 1 92 ? -11.859 -13.209 -3.391 1.00 95.94 92 ILE A O 1
ATOM 718 N N . LYS A 1 93 ? -10.414 -13.311 -5.128 1.00 93.31 93 LYS A N 1
ATOM 719 C CA . LYS A 1 93 ? -11.400 -13.639 -6.167 1.00 93.31 93 LYS A CA 1
ATOM 720 C C . LYS A 1 93 ? -11.500 -15.138 -6.413 1.00 93.31 93 LYS A C 1
ATOM 722 O O . LYS A 1 93 ? -10.454 -15.816 -6.383 1.00 93.31 93 LYS A O 1
#

Foldseek 3Di:
DPPDDPLVCPCVVCVVWFDWDDDDDLVVLLVVQWKKWFWADDPPPPDMDIWIFNDADPPPRFTWIQDPRVRDIDTHHPVRTPPSDIITGDGTD

Sequence (93 aa):
MIDGVSLDYIEPFVTHFFKTQTFTNYKSAIDAKHPVMTDVNSQIESSAHNVLCVGYNSNTGAAIYMDPELACMYSVNAGYFLQDYNIVLTGIK